Protein AF-A0A5J5KBC8-F1 (afdb_monomer)

Nearest PDB structures (foldseek):
  1jfm-assembly5_E  TM=3.895E-01  e=4.220E-02  Mus musculus
  4g59-assembly2_B  TM=3.740E-01  e=9.859E-01  Mus musculus
  4v0o-assembly2_B  TM=4.411E-01  e=6.531E+00  Chlamydomonas reinhardtii
  7oxx-assembly1_A  TM=2.010E-01  e=7.408E+00  Homo sapiens

Solvent-accessible surface area (backbone atoms only — not comparable to full-atom values): 5117 Å² total; per-residue (Å²): 131,82,77,86,76,54,69,57,51,68,64,29,47,64,53,52,55,54,35,54,71,34,76,75,53,48,72,31,49,77,45,76,56,94,67,23,37,33,34,23,76,40,87,90,41,70,86,72,24,40,40,34,43,31,73,43,86,90,63,22,27,38,32,37,32,64,75,80,67,50,69,47,79,21,80,33,71,69,48,32,44,52,54,49,54,69,71,55,130

InterPro domains:
  IPR045682 Protein of unknown function DUF6193 [PF19692] (9-89)

Radius of gyration: 12.81 Å; Cα contacts (8 Å, |Δi|>4): 148; chains: 1; bounding box: 34×22×35 Å

Foldseek 3Di:
DDDPPDPQVVQCVVLVVLLCVDPVSVCFDWDTDPQWIWTHPDPVDCVSWIWIWHQDPQQKTKIATDNVGDIDIGNHSNRSNVVSVVPDD

Structure (mmCIF, N/CA/C/O backbone):
data_AF-A0A5J5KBC8-F1
#
_entry.id   AF-A0A5J5KBC8-F1
#
loop_
_atom_site.group_PDB
_atom_site.id
_atom_site.type_symbol
_atom_site.label_atom_id
_atom_site.label_alt_id
_atom_site.label_comp_id
_atom_site.label_asym_id
_atom_site.label_entity_id
_atom_site.label_seq_id
_atom_site.pdbx_PDB_ins_code
_atom_site.Cartn_x
_atom_site.Cartn_y
_atom_site.Cartn_z
_atom_site.occupancy
_atom_site.B_iso_or_equiv
_atom_site.auth_seq_id
_atom_site.auth_comp_id
_atom_site.auth_asym_id
_atom_site.auth_atom_id
_atom_site.pdbx_PDB_model_num
ATOM 1 N N . MET A 1 1 ? 23.148 -10.420 21.713 1.00 38.62 1 MET A N 1
ATOM 2 C CA . MET A 1 1 ? 22.703 -9.818 20.439 1.00 38.62 1 MET A CA 1
ATOM 3 C C . MET A 1 1 ? 21.324 -10.379 20.133 1.00 38.62 1 MET A C 1
ATOM 5 O O . MET A 1 1 ? 21.266 -11.528 19.712 1.00 38.62 1 MET A O 1
ATOM 9 N N . PRO A 1 2 ? 20.215 -9.690 20.452 1.00 39.53 2 PRO A N 1
ATOM 10 C CA . PRO A 1 2 ? 18.909 -10.209 20.081 1.00 39.53 2 PRO A CA 1
ATOM 11 C C . PRO A 1 2 ? 18.770 -10.087 18.560 1.00 39.53 2 PRO A C 1
ATOM 13 O O . PRO A 1 2 ? 18.975 -9.015 17.993 1.00 39.53 2 PRO A O 1
ATOM 16 N N . LEU A 1 3 ? 18.470 -11.204 17.902 1.00 44.09 3 LEU A N 1
ATOM 17 C CA . LEU A 1 3 ? 17.994 -11.216 16.524 1.00 44.09 3 LEU A CA 1
ATOM 18 C C . LEU A 1 3 ? 16.751 -10.322 16.468 1.00 44.09 3 LEU A C 1
ATOM 20 O O . LEU A 1 3 ? 15.780 -10.576 17.181 1.00 44.09 3 LEU A O 1
ATOM 24 N N . VAL A 1 4 ? 16.804 -9.258 15.663 1.00 47.09 4 VAL A N 1
ATOM 25 C CA . VAL A 1 4 ? 15.690 -8.335 15.403 1.00 47.09 4 VAL A CA 1
ATOM 26 C C . VAL A 1 4 ? 14.624 -9.101 14.617 1.00 47.09 4 VAL A C 1
ATOM 28 O O . VAL A 1 4 ? 14.535 -9.044 13.395 1.00 47.09 4 VAL A O 1
ATOM 31 N N . GLY A 1 5 ? 13.855 -9.916 15.330 1.00 43.06 5 GLY A N 1
ATOM 32 C CA . GLY A 1 5 ? 12.759 -10.697 14.789 1.00 43.06 5 GLY A CA 1
ATOM 33 C C . GLY A 1 5 ? 11.544 -9.811 14.536 1.00 43.06 5 GLY A C 1
ATOM 34 O O . GLY A 1 5 ? 10.716 -9.622 15.416 1.00 43.06 5 GLY A O 1
ATOM 35 N N . HIS A 1 6 ? 11.434 -9.306 13.308 1.00 50.59 6 HIS A N 1
ATOM 36 C CA . HIS A 1 6 ? 10.181 -9.220 12.548 1.00 50.59 6 HIS A CA 1
ATOM 37 C C . HIS A 1 6 ? 8.969 -8.472 13.146 1.00 50.59 6 HIS A C 1
ATOM 39 O O . HIS A 1 6 ? 7.832 -8.781 12.778 1.00 50.59 6 HIS A O 1
ATOM 45 N N . SER A 1 7 ? 9.155 -7.428 13.960 1.00 53.81 7 SER A N 1
ATOM 46 C CA . SER A 1 7 ? 8.046 -6.515 14.310 1.00 53.81 7 SER A CA 1
ATOM 47 C C . SER A 1 7 ? 7.344 -5.957 13.064 1.00 53.81 7 SER A C 1
ATOM 49 O O . SER A 1 7 ? 6.122 -5.831 13.045 1.00 53.81 7 SER A O 1
ATOM 51 N N . GLU A 1 8 ? 8.089 -5.699 11.985 1.00 57.09 8 GLU A N 1
ATOM 52 C CA . GLU A 1 8 ? 7.532 -5.245 10.702 1.00 57.09 8 GLU A CA 1
ATOM 53 C C . GLU A 1 8 ? 6.594 -6.280 10.064 1.00 57.09 8 GLU A C 1
ATOM 55 O O . GLU A 1 8 ? 5.555 -5.931 9.508 1.00 57.09 8 GLU A O 1
ATOM 60 N N . LEU A 1 9 ? 6.907 -7.568 10.206 1.00 56.59 9 LEU A N 1
ATOM 61 C CA . LEU A 1 9 ? 6.142 -8.666 9.612 1.00 56.59 9 LEU A CA 1
ATOM 62 C C . LEU A 1 9 ? 4.825 -8.909 10.366 1.00 56.59 9 LEU A C 1
ATOM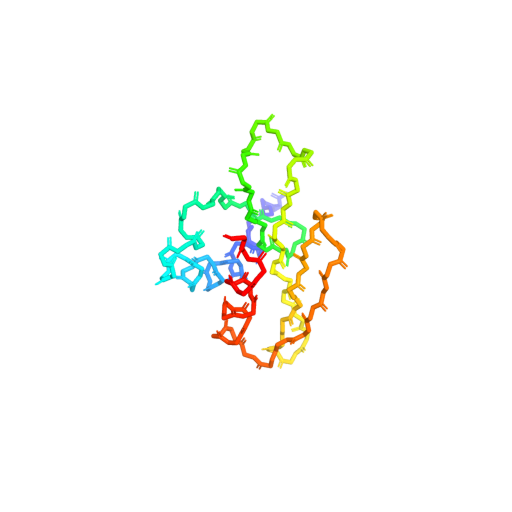 64 O O . LEU A 1 9 ? 3.816 -9.248 9.749 1.00 56.59 9 LEU A O 1
ATOM 68 N N . ALA A 1 10 ? 4.801 -8.659 11.681 1.00 68.31 10 ALA A N 1
ATOM 69 C CA . ALA A 1 10 ? 3.576 -8.701 12.483 1.00 68.31 10 ALA A CA 1
ATOM 70 C C . ALA A 1 10 ? 2.546 -7.643 12.037 1.00 68.31 10 ALA A C 1
ATOM 72 O O . ALA A 1 10 ? 1.348 -7.923 12.026 1.00 68.31 10 ALA A O 1
ATOM 73 N N . HIS A 1 11 ? 3.009 -6.464 11.608 1.00 71.12 11 HIS A N 1
ATOM 74 C CA . HIS A 1 11 ? 2.153 -5.390 11.088 1.00 71.12 11 HIS A CA 1
ATOM 75 C C . HIS A 1 11 ? 1.818 -5.585 9.603 1.00 71.12 11 HIS A C 1
ATOM 77 O O . HIS A 1 11 ? 0.717 -5.250 9.166 1.00 71.12 11 HIS A O 1
ATOM 83 N N . ALA A 1 12 ? 2.739 -6.167 8.831 1.00 80.81 12 ALA A N 1
ATOM 84 C CA . ALA A 1 12 ? 2.544 -6.412 7.409 1.00 80.81 12 ALA A CA 1
ATOM 85 C C . ALA A 1 12 ? 1.627 -7.606 7.121 1.00 80.81 12 ALA A C 1
ATOM 87 O O . ALA A 1 12 ? 0.949 -7.604 6.100 1.00 80.81 12 ALA A O 1
ATOM 88 N N . ARG A 1 13 ? 1.562 -8.626 7.991 1.00 86.12 13 ARG A N 1
ATOM 89 C CA . ARG A 1 13 ? 0.766 -9.833 7.709 1.00 86.12 13 ARG A CA 1
ATOM 90 C C . ARG A 1 13 ? -0.739 -9.565 7.536 1.00 86.12 13 ARG A C 1
ATOM 92 O O . ARG A 1 13 ? -1.296 -10.072 6.564 1.00 86.12 13 ARG A O 1
ATOM 99 N N . PRO A 1 14 ? -1.411 -8.766 8.388 1.00 88.44 14 PRO A N 1
ATOM 100 C CA . PRO A 1 14 ? -2.804 -8.381 8.153 1.00 88.44 14 PRO A CA 1
ATOM 101 C C . PRO A 1 14 ? -2.999 -7.651 6.819 1.00 88.44 14 PRO A C 1
ATOM 103 O O . PRO A 1 14 ? -3.946 -7.946 6.094 1.00 88.44 14 PRO A O 1
ATOM 106 N N . LEU A 1 15 ? -2.077 -6.746 6.475 1.00 88.75 15 LEU A N 1
ATOM 107 C CA . LEU A 1 15 ? -2.095 -6.006 5.213 1.00 88.75 15 LEU A CA 1
ATOM 108 C C . LEU A 1 15 ? -1.923 -6.926 4.006 1.00 88.75 15 LEU A C 1
ATOM 110 O O . LEU A 1 15 ? -2.678 -6.822 3.046 1.00 88.75 15 LEU A O 1
ATOM 114 N N . LEU A 1 16 ? -0.970 -7.852 4.082 1.00 91.00 16 LEU A N 1
ATOM 115 C CA . LEU A 1 16 ? -0.682 -8.812 3.026 1.00 91.00 16 LEU A CA 1
ATOM 116 C C . LEU A 1 16 ? -1.883 -9.722 2.775 1.00 91.00 16 LEU A C 1
ATOM 118 O O . LEU A 1 16 ? -2.293 -9.894 1.633 1.00 91.00 16 LEU A O 1
ATOM 122 N N . ASN A 1 17 ? -2.484 -10.256 3.841 1.00 92.12 17 ASN A N 1
ATOM 123 C CA . ASN A 1 17 ? -3.671 -11.101 3.733 1.00 92.12 17 ASN A CA 1
ATOM 124 C C . ASN A 1 17 ? -4.848 -10.345 3.102 1.00 92.12 17 ASN A C 1
ATOM 126 O O . ASN A 1 17 ? -5.563 -10.901 2.269 1.00 92.12 17 ASN A O 1
ATOM 130 N N . ALA A 1 18 ? -5.045 -9.079 3.477 1.00 91.56 18 ALA A N 1
ATOM 131 C CA . ALA A 1 18 ? -6.113 -8.255 2.924 1.00 91.56 18 ALA A CA 1
ATOM 132 C C . ALA A 1 18 ? -5.862 -7.897 1.451 1.00 91.56 18 ALA A C 1
ATOM 134 O O . ALA A 1 18 ? -6.779 -8.013 0.644 1.00 91.56 18 ALA A O 1
ATOM 135 N N . ALA A 1 19 ? -4.627 -7.541 1.084 1.00 90.81 19 ALA A N 1
ATOM 136 C CA . ALA A 1 19 ? -4.247 -7.285 -0.303 1.00 90.81 19 ALA A CA 1
ATOM 137 C C . ALA A 1 19 ? -4.393 -8.545 -1.173 1.00 90.81 19 ALA A C 1
ATOM 139 O O . ALA A 1 19 ? -4.992 -8.484 -2.235 1.00 90.81 19 ALA A O 1
ATOM 140 N N . HIS A 1 20 ? -3.941 -9.711 -0.701 1.00 91.50 20 HIS A N 1
ATOM 141 C CA . HIS A 1 20 ? -4.090 -10.981 -1.425 1.00 91.50 20 HIS A CA 1
ATOM 142 C C . HIS A 1 20 ? -5.538 -11.473 -1.550 1.00 91.50 20 HIS A C 1
ATOM 144 O O . HIS A 1 20 ? -5.810 -12.340 -2.380 1.00 91.50 20 HIS A O 1
ATOM 150 N N . SER A 1 21 ? -6.453 -10.959 -0.724 1.00 91.38 21 SER A N 1
ATOM 151 C CA . SER A 1 21 ? -7.885 -11.253 -0.850 1.00 91.38 21 SER A CA 1
ATOM 152 C C . SER A 1 21 ? -8.539 -10.482 -2.004 1.00 91.38 21 SER A C 1
ATO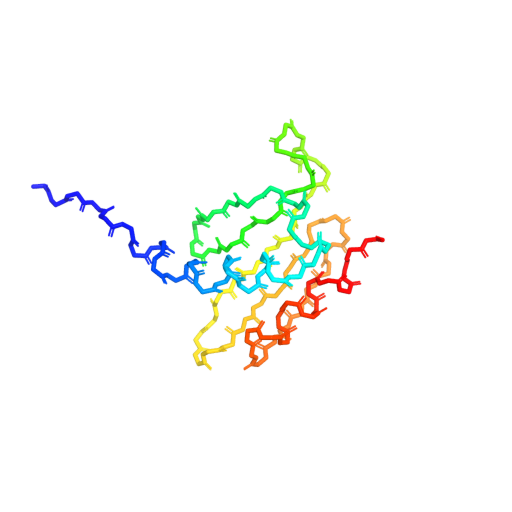M 154 O O . SER A 1 21 ? -9.649 -10.825 -2.400 1.00 91.38 21 SER A O 1
ATOM 156 N N . ASP A 1 22 ? -7.870 -9.459 -2.546 1.00 93.81 22 ASP A N 1
ATOM 157 C CA . ASP A 1 22 ? -8.291 -8.743 -3.749 1.00 93.81 22 ASP A CA 1
ATOM 158 C C . ASP A 1 22 ? -7.552 -9.304 -4.973 1.00 93.81 22 ASP A C 1
ATOM 160 O O . ASP A 1 22 ? -6.322 -9.371 -4.997 1.00 93.81 22 ASP A O 1
ATOM 164 N N . GLU A 1 23 ? -8.299 -9.719 -5.999 1.00 91.50 23 GLU A N 1
ATOM 165 C CA . GLU A 1 23 ? -7.731 -10.393 -7.174 1.00 91.50 23 GLU A CA 1
ATOM 166 C C . GLU A 1 23 ? -6.678 -9.545 -7.891 1.00 91.50 23 GLU A C 1
ATOM 168 O O . GLU A 1 23 ? -5.644 -10.082 -8.279 1.00 91.50 23 GLU A O 1
ATOM 173 N N . ARG A 1 24 ? -6.897 -8.227 -8.005 1.00 91.44 24 ARG A N 1
ATOM 174 C CA . ARG A 1 24 ? -5.990 -7.333 -8.739 1.00 91.44 24 ARG A CA 1
ATOM 175 C C . ARG A 1 24 ? -4.714 -7.059 -7.954 1.00 91.44 24 ARG A C 1
ATOM 177 O O . ARG A 1 24 ? -3.633 -6.992 -8.524 1.00 91.44 24 ARG A O 1
ATOM 184 N N . LEU A 1 25 ? -4.824 -6.892 -6.637 1.00 92.06 25 LEU A N 1
ATOM 185 C CA . LEU A 1 25 ? -3.653 -6.660 -5.789 1.00 92.06 25 LEU A CA 1
ATOM 186 C C . LEU A 1 25 ? -2.813 -7.930 -5.609 1.00 92.06 25 LEU A C 1
ATOM 188 O O . LEU A 1 25 ? -1.599 -7.822 -5.453 1.00 92.06 25 LEU A O 1
ATOM 192 N N . ARG A 1 26 ? -3.427 -9.120 -5.670 1.00 91.31 26 ARG A N 1
ATOM 193 C CA . ARG A 1 26 ? -2.724 -10.415 -5.618 1.00 91.31 26 ARG A CA 1
ATOM 194 C C . ARG A 1 26 ? -1.775 -10.639 -6.803 1.00 91.31 26 ARG A C 1
ATOM 196 O O . ARG A 1 26 ? -0.855 -11.442 -6.689 1.00 91.31 26 ARG A O 1
ATOM 203 N N . GLU A 1 27 ? -1.991 -9.961 -7.927 1.00 90.88 27 GLU A N 1
ATOM 204 C CA . GLU A 1 27 ? -1.109 -10.036 -9.102 1.00 90.88 27 GLU A CA 1
ATOM 205 C C . GLU A 1 27 ? 0.199 -9.252 -8.917 1.00 90.88 27 GLU A C 1
ATOM 207 O O . GLU A 1 27 ? 1.167 -9.487 -9.638 1.00 90.88 27 GLU A O 1
ATOM 212 N N . LEU A 1 28 ? 0.249 -8.339 -7.943 1.00 91.62 28 LEU A N 1
ATOM 213 C CA . LEU A 1 28 ? 1.427 -7.529 -7.653 1.00 91.62 28 LEU A CA 1
ATOM 214 C C . LEU A 1 28 ? 2.395 -8.273 -6.737 1.00 91.62 28 LEU A C 1
ATOM 216 O O . LEU A 1 28 ? 1.993 -9.030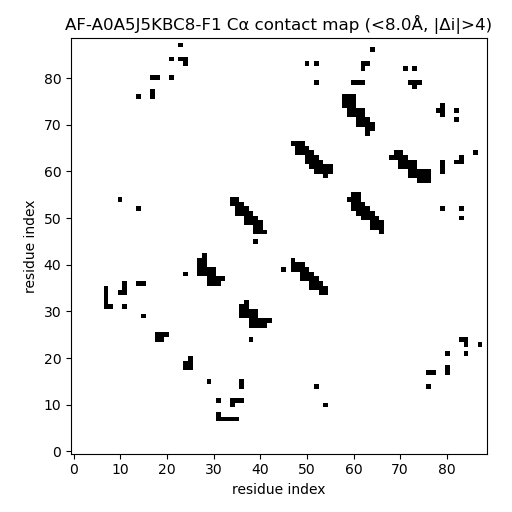 -5.855 1.00 91.62 28 LEU A O 1
ATOM 220 N N . PHE A 1 29 ? 3.688 -8.001 -6.893 1.00 91.12 29 PHE A N 1
ATOM 221 C CA . PHE A 1 29 ? 4.709 -8.601 -6.045 1.00 91.12 29 PHE A CA 1
ATOM 222 C C . PHE A 1 29 ? 4.757 -7.903 -4.674 1.00 91.12 29 PHE A C 1
ATOM 224 O O . PHE A 1 29 ? 5.061 -6.705 -4.617 1.00 91.12 29 PHE A O 1
ATOM 231 N N . PRO A 1 30 ? 4.495 -8.613 -3.562 1.00 91.94 30 PRO A N 1
ATOM 232 C CA . PRO A 1 30 ? 4.474 -8.008 -2.242 1.00 91.94 30 PRO A CA 1
ATOM 233 C C . PRO A 1 30 ? 5.868 -7.924 -1.617 1.00 91.94 30 PRO A C 1
ATOM 235 O O . PRO A 1 30 ? 6.664 -8.861 -1.663 1.00 91.94 30 PRO A O 1
ATOM 238 N N . TYR A 1 31 ? 6.132 -6.819 -0.931 1.00 89.69 31 TYR A N 1
ATOM 239 C CA . TYR A 1 31 ? 7.347 -6.594 -0.161 1.00 89.69 31 TYR A CA 1
ATOM 240 C C . TYR A 1 31 ? 7.028 -5.811 1.108 1.00 89.69 31 TYR A C 1
ATOM 242 O O . TYR A 1 31 ? 6.505 -4.700 1.054 1.00 89.69 31 TYR A O 1
ATOM 250 N N . ALA A 1 32 ? 7.358 -6.374 2.264 1.00 88.00 32 ALA A N 1
ATOM 251 C CA . ALA A 1 32 ? 7.196 -5.701 3.544 1.00 88.00 32 ALA A CA 1
ATOM 252 C C . ALA A 1 32 ? 8.537 -5.118 3.995 1.00 88.00 32 ALA A C 1
ATOM 254 O O . ALA A 1 32 ? 9.516 -5.852 4.117 1.00 88.00 32 ALA A O 1
ATOM 255 N N . GLY A 1 33 ? 8.577 -3.818 4.269 1.00 83.06 33 GLY A N 1
ATOM 256 C CA . GLY A 1 33 ? 9.773 -3.171 4.798 1.00 83.06 33 GLY A CA 1
ATOM 257 C C . GLY A 1 33 ? 9.582 -1.681 5.040 1.00 83.06 33 GLY A C 1
ATOM 258 O O . GLY A 1 33 ? 8.744 -1.034 4.405 1.00 83.06 33 GLY A O 1
ATOM 259 N N . HIS A 1 34 ? 10.375 -1.137 5.963 1.00 80.19 34 HIS A N 1
ATOM 260 C CA . HIS A 1 34 ? 10.274 0.244 6.441 1.00 80.19 34 HIS A CA 1
ATOM 261 C C . HIS A 1 34 ? 8.880 0.580 6.987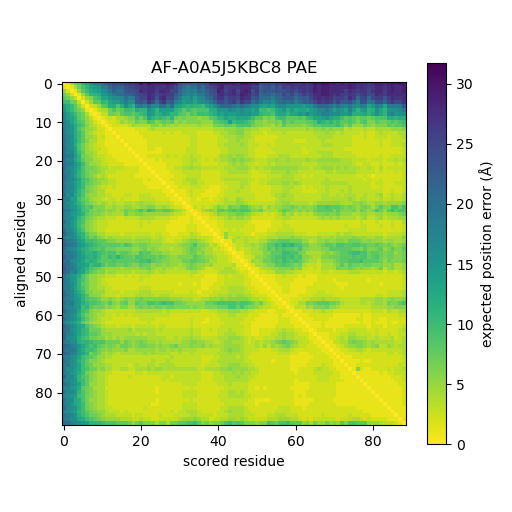 1.00 80.19 34 HIS A C 1
ATOM 263 O O . HIS A 1 34 ? 8.344 1.657 6.738 1.00 80.19 34 HIS A O 1
ATOM 269 N N . GLY A 1 35 ? 8.268 -0.374 7.691 1.00 83.88 35 GLY A N 1
ATOM 270 C CA . GLY A 1 35 ? 6.932 -0.219 8.263 1.00 83.88 35 GLY A CA 1
ATOM 271 C C . GLY A 1 35 ? 5.786 -0.157 7.248 1.00 83.88 35 GLY A C 1
ATOM 272 O O . GLY A 1 35 ? 4.677 0.162 7.652 1.00 83.88 35 GLY A O 1
ATOM 273 N N . ALA A 1 36 ? 6.005 -0.470 5.967 1.00 88.38 36 ALA A N 1
ATOM 274 C CA . ALA A 1 36 ? 4.969 -0.455 4.934 1.00 88.38 36 ALA A CA 1
ATOM 275 C C . ALA A 1 36 ? 4.884 -1.793 4.185 1.00 88.38 36 ALA A C 1
ATOM 277 O O . ALA A 1 36 ? 5.884 -2.498 4.031 1.00 88.38 36 ALA A O 1
ATOM 278 N N . LEU A 1 37 ? 3.694 -2.114 3.670 1.00 92.44 37 LEU A N 1
ATOM 279 C CA . LEU A 1 37 ? 3.529 -3.121 2.624 1.00 92.44 37 LEU A CA 1
ATOM 280 C C . LEU A 1 37 ? 3.615 -2.425 1.264 1.00 92.44 37 LEU A C 1
ATOM 282 O O . LEU A 1 37 ? 2.828 -1.531 0.972 1.00 92.44 37 LEU A O 1
ATOM 286 N N . ARG A 1 38 ? 4.563 -2.840 0.434 1.00 92.50 38 ARG A N 1
ATOM 287 C CA . ARG A 1 38 ? 4.769 -2.348 -0.928 1.00 92.50 38 ARG A CA 1
ATOM 288 C C . ARG A 1 38 ? 4.345 -3.423 -1.915 1.00 92.50 38 ARG A C 1
ATOM 290 O O . ARG A 1 38 ? 4.662 -4.593 -1.718 1.00 92.50 38 ARG A O 1
ATOM 297 N N . LEU A 1 39 ? 3.629 -3.030 -2.954 1.00 93.00 39 LEU A N 1
ATOM 298 C CA . LEU A 1 39 ? 3.153 -3.892 -4.022 1.00 93.00 39 LEU A CA 1
ATOM 299 C C . LEU A 1 39 ? 3.752 -3.380 -5.335 1.00 93.00 39 LEU A C 1
ATOM 301 O O . LEU A 1 39 ? 3.432 -2.274 -5.781 1.00 93.00 39 LEU A O 1
ATOM 305 N N . TYR A 1 40 ? 4.650 -4.166 -5.921 1.00 91.06 40 TYR A N 1
ATOM 306 C CA . TYR A 1 40 ? 5.342 -3.830 -7.165 1.00 91.06 40 TYR A CA 1
ATOM 307 C C . TYR A 1 40 ? 4.606 -4.408 -8.370 1.00 91.06 40 TYR A C 1
ATOM 309 O O . TYR A 1 40 ? 4.134 -5.545 -8.324 1.00 91.06 40 TYR A O 1
ATOM 317 N N . ARG A 1 41 ? 4.570 -3.650 -9.471 1.00 86.00 41 ARG A N 1
ATOM 318 C CA . ARG A 1 41 ? 4.095 -4.158 -10.770 1.00 86.00 41 ARG A CA 1
ATOM 319 C C . ARG A 1 41 ? 5.077 -5.150 -11.384 1.00 86.00 41 ARG A C 1
ATOM 321 O O . ARG A 1 41 ? 4.669 -6.202 -11.856 1.00 86.00 41 ARG A O 1
ATOM 328 N N . ASP A 1 42 ? 6.364 -4.826 -11.316 1.00 84.00 42 ASP A N 1
ATOM 329 C CA . ASP A 1 42 ? 7.459 -5.729 -11.650 1.00 84.00 42 ASP A CA 1
ATOM 330 C C . ASP A 1 42 ? 8.573 -5.545 -10.616 1.00 84.00 42 ASP A C 1
ATOM 332 O O . ASP A 1 42 ? 9.052 -4.437 -10.383 1.00 84.00 42 ASP A O 1
ATOM 336 N N . VAL A 1 43 ? 8.992 -6.633 -9.974 1.00 80.44 43 VAL A N 1
ATOM 337 C CA . VAL A 1 43 ? 10.093 -6.608 -8.999 1.00 80.44 43 VAL A CA 1
ATOM 338 C C . VAL A 1 43 ? 11.454 -6.348 -9.661 1.00 80.44 43 VAL A C 1
ATOM 340 O O . VAL A 1 43 ? 12.402 -5.941 -8.992 1.00 80.44 43 VAL A O 1
ATOM 343 N N . ARG A 1 44 ? 11.568 -6.583 -10.973 1.00 85.69 44 ARG A N 1
ATOM 344 C CA . ARG A 1 44 ? 12.782 -6.351 -11.765 1.00 85.69 44 ARG A CA 1
ATOM 345 C C . ARG A 1 44 ? 12.878 -4.920 -12.288 1.00 85.69 44 ARG A C 1
ATOM 347 O O . ARG A 1 44 ? 13.972 -4.507 -12.659 1.00 85.69 44 ARG A O 1
ATOM 354 N N . ASP A 1 45 ? 11.770 -4.180 -12.293 1.00 82.25 45 ASP A N 1
ATOM 355 C CA . ASP A 1 45 ? 11.709 -2.803 -12.778 1.00 82.25 45 ASP A CA 1
ATOM 356 C C . ASP A 1 45 ? 10.939 -1.897 -11.806 1.00 82.25 45 ASP A C 1
ATOM 358 O O . ASP A 1 45 ? 9.728 -1.686 -11.898 1.00 82.25 45 ASP A O 1
ATOM 362 N N . THR A 1 46 ? 11.683 -1.308 -10.870 1.00 77.00 46 THR A N 1
ATOM 363 C CA . THR A 1 46 ? 11.143 -0.370 -9.879 1.00 77.00 46 THR A CA 1
ATOM 364 C C . THR A 1 46 ? 10.711 0.968 -10.487 1.00 77.00 46 THR A C 1
ATOM 366 O O . THR A 1 46 ? 9.994 1.724 -9.826 1.00 77.00 46 THR A O 1
ATOM 369 N N . SER A 1 47 ? 11.087 1.271 -11.738 1.00 80.88 47 SER A N 1
ATOM 370 C CA . SER A 1 47 ? 10.674 2.500 -12.431 1.00 80.88 47 SER A CA 1
ATOM 371 C C . SER A 1 47 ? 9.196 2.477 -12.825 1.00 80.88 47 SER A C 1
ATOM 373 O O . SER A 1 47 ? 8.557 3.527 -12.899 1.00 80.88 47 SER A O 1
ATOM 375 N N . LEU A 1 48 ? 8.611 1.279 -12.951 1.00 82.69 48 LEU A N 1
ATOM 376 C CA . LEU A 1 48 ? 7.169 1.093 -13.101 1.00 82.69 48 LEU A CA 1
ATOM 377 C C . LEU A 1 48 ? 6.400 1.503 -11.841 1.00 82.69 48 LEU A C 1
ATOM 379 O O . LEU A 1 48 ? 5.173 1.523 -11.845 1.00 82.69 48 LEU A O 1
ATOM 383 N N . GLY A 1 49 ? 7.083 1.856 -10.759 1.00 87.19 49 GLY A N 1
ATOM 384 C CA . GLY A 1 49 ? 6.465 2.330 -9.541 1.00 87.19 49 GLY A CA 1
ATOM 385 C C . GLY A 1 49 ? 5.807 1.229 -8.716 1.00 87.19 49 GLY A C 1
ATOM 386 O O . GLY A 1 49 ? 5.738 0.054 -9.080 1.00 87.19 49 GLY A O 1
ATOM 387 N N . GLU A 1 50 ? 5.332 1.642 -7.554 1.00 91.25 50 GLU A N 1
ATOM 388 C CA . GLU A 1 50 ? 4.846 0.771 -6.501 1.00 91.25 50 GLU A CA 1
ATOM 389 C C . GLU A 1 50 ? 3.645 1.404 -5.811 1.00 91.25 50 GLU A C 1
ATOM 391 O O . GLU A 1 50 ? 3.510 2.631 -5.735 1.00 91.25 50 GLU A O 1
ATOM 396 N N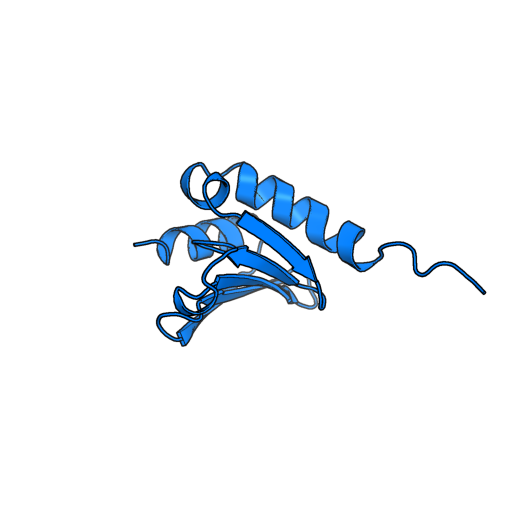 . LEU A 1 51 ? 2.784 0.534 -5.300 1.00 93.56 51 LEU A N 1
ATOM 397 C CA . LEU A 1 51 ? 1.694 0.893 -4.417 1.00 93.56 51 LEU A CA 1
ATOM 398 C C . LEU A 1 51 ? 2.121 0.596 -2.986 1.00 93.56 51 LEU A C 1
ATOM 400 O O . LEU A 1 51 ? 2.558 -0.509 -2.677 1.00 93.56 51 LEU A O 1
ATOM 404 N N . ARG A 1 52 ? 2.014 1.582 -2.104 1.00 93.56 52 ARG A N 1
ATOM 405 C CA . ARG A 1 52 ? 2.420 1.479 -0.705 1.00 93.56 52 ARG A CA 1
ATOM 406 C C . ARG A 1 52 ? 1.199 1.563 0.190 1.00 93.56 52 ARG A C 1
ATOM 408 O O . ARG A 1 52 ? 0.398 2.483 0.075 1.00 93.56 52 ARG A O 1
ATOM 415 N N . LEU A 1 53 ? 1.097 0.618 1.109 1.00 93.69 53 LEU A N 1
ATOM 416 C CA . LEU A 1 53 ? 0.148 0.600 2.207 1.00 93.69 53 LEU A CA 1
ATOM 417 C C . LEU A 1 53 ? 0.928 0.812 3.504 1.00 93.69 53 LEU A C 1
ATOM 419 O O . LEU A 1 53 ? 1.641 -0.078 3.974 1.00 93.69 53 LEU A O 1
ATOM 423 N N . VAL A 1 54 ? 0.805 2.009 4.067 1.00 92.12 54 VAL A N 1
ATOM 424 C CA . VAL A 1 54 ? 1.520 2.437 5.271 1.00 92.12 54 VAL A CA 1
ATOM 425 C C . VAL A 1 54 ? 0.533 2.468 6.445 1.00 92.12 54 VAL A C 1
ATOM 427 O O . VAL A 1 54 ? -0.413 3.255 6.412 1.00 92.12 54 VAL A O 1
ATOM 430 N N . PRO A 1 55 ? 0.700 1.638 7.487 1.00 90.62 55 PRO A N 1
ATOM 431 C CA . PRO A 1 55 ? -0.067 1.760 8.720 1.00 90.62 55 PRO A CA 1
ATOM 432 C C . PRO A 1 55 ? 0.209 3.106 9.398 1.00 90.62 55 PRO A C 1
ATOM 434 O O . PRO A 1 55 ? 1.360 3.511 9.559 1.00 90.62 55 PRO A O 1
ATOM 437 N N . LEU A 1 56 ? -0.849 3.771 9.850 1.00 90.06 56 LEU A N 1
ATOM 438 C CA . LEU A 1 56 ? -0.799 4.998 10.637 1.00 90.06 56 LEU A CA 1
ATOM 439 C C . LEU A 1 56 ? -1.305 4.743 12.071 1.00 90.06 56 LEU A C 1
ATOM 441 O O . LEU A 1 56 ? -2.020 3.765 12.328 1.00 90.06 56 LEU A O 1
ATOM 445 N N . PRO A 1 57 ? -0.990 5.633 13.032 1.00 87.06 57 PRO A N 1
ATOM 446 C CA . PRO A 1 57 ? -1.588 5.587 14.361 1.00 87.06 57 PRO A CA 1
ATOM 447 C C . PRO A 1 57 ? -3.124 5.615 14.308 1.00 87.0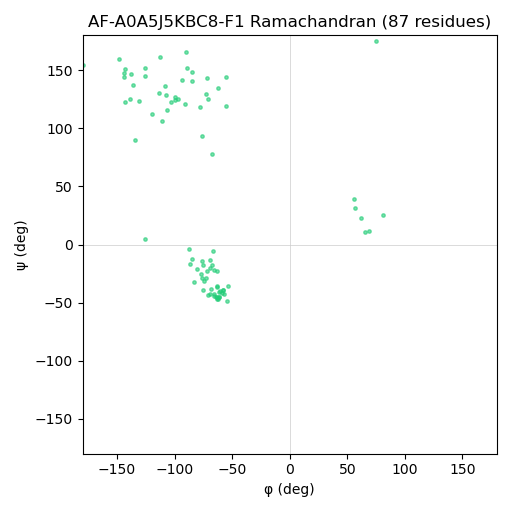6 57 PRO A C 1
ATOM 449 O O . PRO A 1 57 ? -3.725 6.304 13.481 1.00 87.06 57 PRO A O 1
ATOM 452 N N . GLY A 1 58 ? -3.763 4.883 15.224 1.00 85.75 58 GLY A N 1
ATOM 453 C CA . GLY A 1 58 ? -5.226 4.841 15.324 1.00 85.75 58 GLY A CA 1
ATOM 454 C C . GLY A 1 58 ? -5.913 3.894 14.336 1.00 85.75 58 GLY A C 1
ATOM 455 O O . GLY A 1 58 ? -7.075 4.109 14.025 1.00 85.75 58 GLY A O 1
ATOM 456 N N . ARG A 1 59 ? -5.219 2.846 13.857 1.00 85.38 59 ARG A N 1
ATOM 457 C CA . ARG A 1 59 ? -5.736 1.860 12.876 1.00 85.38 59 ARG A CA 1
ATOM 458 C C . ARG A 1 59 ? -6.121 2.465 11.519 1.00 85.38 59 ARG A C 1
ATOM 460 O O . ARG A 1 59 ? -6.904 1.867 10.787 1.00 85.38 59 ARG A O 1
ATOM 467 N N . ARG A 1 60 ? -5.544 3.618 11.191 1.00 92.12 60 ARG A N 1
ATOM 468 C CA . AR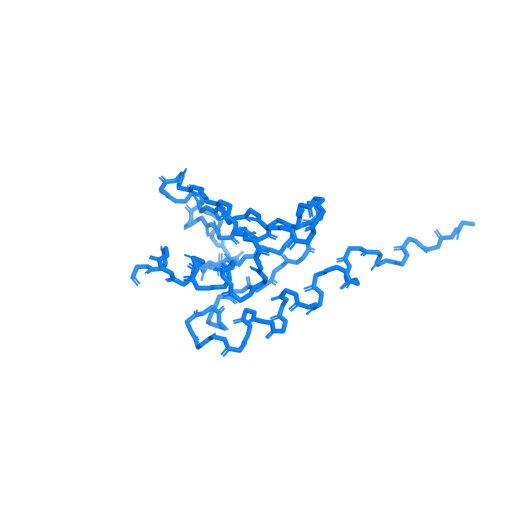G A 1 60 ? -5.656 4.244 9.876 1.00 92.12 60 ARG A CA 1
ATOM 469 C C . ARG A 1 60 ? -4.538 3.758 8.968 1.00 92.12 60 ARG A C 1
ATOM 471 O O . ARG A 1 60 ? -3.553 3.176 9.428 1.00 92.12 60 ARG A O 1
ATOM 478 N N . PHE A 1 61 ? -4.681 4.011 7.681 1.00 93.81 61 PHE A N 1
ATOM 479 C CA . PHE A 1 61 ? -3.726 3.609 6.663 1.00 93.81 61 PHE A CA 1
ATOM 480 C C . PHE A 1 61 ? -3.533 4.745 5.674 1.00 93.81 61 PHE A C 1
ATOM 482 O O . PHE A 1 61 ? -4.471 5.472 5.365 1.00 93.81 61 PHE A O 1
ATOM 489 N N . ARG A 1 62 ? -2.323 4.871 5.146 1.00 95.12 62 ARG A N 1
ATOM 490 C CA . ARG A 1 62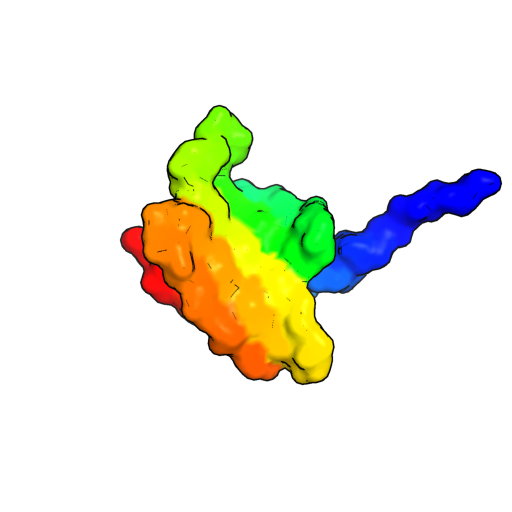 ? -2.035 5.704 3.987 1.00 95.12 62 ARG A CA 1
ATOM 491 C C . ARG A 1 62 ? -1.769 4.803 2.796 1.00 95.12 62 ARG A C 1
ATOM 493 O O . ARG A 1 62 ? -0.954 3.884 2.880 1.00 95.12 62 ARG A O 1
ATOM 500 N N . VAL A 1 63 ? -2.463 5.074 1.706 1.00 95.81 63 VAL A N 1
ATOM 501 C CA . VAL A 1 63 ? -2.262 4.444 0.407 1.00 95.81 63 VAL A CA 1
ATOM 502 C C . VAL A 1 63 ? -1.507 5.438 -0.458 1.00 95.81 63 VAL A C 1
ATOM 504 O O . VAL A 1 63 ? -1.973 6.559 -0.637 1.00 95.81 63 VAL A O 1
ATOM 507 N N . GLU A 1 64 ? -0.350 5.056 -0.979 1.00 95.31 64 GLU A N 1
ATOM 508 C CA . GLU A 1 64 ? 0.455 5.894 -1.872 1.00 95.31 64 GLU A CA 1
ATOM 509 C C . GLU A 1 64 ? 0.751 5.135 -3.159 1.00 95.31 64 GLU A C 1
ATOM 511 O O . GLU A 1 64 ? 0.977 3.927 -3.129 1.00 95.31 64 GLU A O 1
ATOM 516 N N . VAL A 1 65 ? 0.806 5.837 -4.283 1.00 93.06 65 VAL A N 1
ATOM 517 C CA . VAL A 1 65 ? 1.206 5.268 -5.572 1.00 93.06 65 VAL A CA 1
ATOM 518 C C . VAL A 1 65 ? 2.259 6.149 -6.221 1.00 93.06 65 VAL A C 1
ATOM 520 O O . VAL A 1 65 ? 2.070 7.348 -6.423 1.00 93.06 65 VAL A O 1
ATOM 523 N N . THR A 1 66 ? 3.412 5.561 -6.534 1.00 90.75 66 THR A N 1
ATOM 524 C CA . THR A 1 66 ? 4.574 6.348 -6.975 1.00 90.75 66 THR A CA 1
ATOM 525 C C . THR A 1 66 ? 4.514 6.747 -8.447 1.00 90.75 66 THR A C 1
ATOM 527 O O . THR A 1 66 ? 5.151 7.722 -8.829 1.00 90.75 66 THR A O 1
ATOM 530 N N . TRP A 1 67 ? 3.730 6.050 -9.276 1.00 88.06 67 TRP A N 1
ATOM 531 C CA . TRP A 1 67 ? 3.674 6.306 -10.722 1.00 88.06 67 TRP A CA 1
ATOM 532 C C . TRP A 1 67 ? 2.861 7.542 -11.119 1.00 88.06 67 TRP A C 1
ATOM 534 O O . TRP A 1 67 ? 3.099 8.109 -12.179 1.00 88.06 67 TRP A O 1
ATOM 544 N N . ASN A 1 68 ? 1.893 7.958 -10.303 1.00 86.94 68 ASN A N 1
ATOM 545 C CA . ASN A 1 68 ? 1.102 9.173 -10.533 1.00 86.94 68 ASN A CA 1
ATOM 546 C C . ASN A 1 68 ? 1.129 10.130 -9.327 1.00 86.94 68 ASN A C 1
ATOM 548 O O . ASN A 1 68 ? 0.410 11.126 -9.323 1.00 86.94 68 ASN A O 1
ATOM 552 N N . GLY A 1 69 ? 1.913 9.808 -8.291 1.00 89.56 69 GLY A N 1
ATOM 553 C CA . GLY A 1 69 ? 2.039 10.600 -7.068 1.00 89.56 69 GLY A CA 1
ATOM 554 C C . GLY A 1 69 ? 0.769 10.686 -6.217 1.00 89.56 69 GLY A C 1
ATOM 555 O O . GLY A 1 69 ? 0.722 11.509 -5.305 1.00 89.56 69 GLY A O 1
ATOM 556 N N . SER A 1 70 ? -0.265 9.885 -6.499 1.00 93.19 70 SER A N 1
ATOM 557 C CA . SER A 1 70 ? -1.511 9.933 -5.731 1.00 93.19 70 SER A CA 1
ATOM 558 C C . SER A 1 70 ? -1.315 9.349 -4.335 1.00 93.19 70 SER A C 1
ATOM 560 O O . SER A 1 70 ? -0.589 8.372 -4.134 1.00 93.19 70 SER A O 1
ATOM 562 N N . ALA A 1 71 ? -1.987 9.950 -3.359 1.00 95.50 71 ALA A N 1
ATOM 563 C CA . ALA A 1 71 ? -2.039 9.440 -2.002 1.00 95.50 71 ALA A CA 1
ATOM 564 C C . ALA A 1 71 ? -3.417 9.693 -1.389 1.00 95.50 71 ALA A C 1
ATOM 566 O O . ALA A 1 71 ? -4.028 10.733 -1.635 1.00 95.50 71 ALA A O 1
ATOM 567 N N . ALA A 1 72 ? -3.875 8.754 -0.569 1.00 96.50 72 ALA A N 1
ATOM 568 C CA . ALA A 1 72 ? -5.115 8.865 0.186 1.00 96.50 72 ALA A CA 1
ATOM 569 C C . ALA A 1 72 ? -4.972 8.205 1.558 1.00 96.50 72 ALA A C 1
ATOM 571 O O . ALA A 1 72 ? -4.243 7.224 1.720 1.00 96.50 72 ALA A O 1
ATOM 572 N N . GLU A 1 73 ? -5.674 8.746 2.547 1.00 96.44 73 GLU A N 1
ATOM 573 C CA . GLU A 1 73 ? -5.848 8.092 3.842 1.00 96.44 73 GLU A CA 1
ATOM 574 C C . GLU A 1 73 ? -7.093 7.200 3.812 1.00 96.44 73 GLU A C 1
ATOM 576 O O . GLU A 1 73 ? -8.030 7.438 3.053 1.00 96.44 73 GLU A O 1
ATOM 581 N N . ALA A 1 74 ? -7.071 6.152 4.624 1.00 95.19 74 ALA A N 1
ATOM 582 C CA . ALA A 1 74 ? -8.166 5.223 4.821 1.00 95.19 74 ALA A CA 1
ATOM 583 C C . ALA A 1 74 ? -8.316 4.935 6.317 1.00 95.19 74 ALA A C 1
ATOM 585 O O . ALA A 1 74 ? -7.329 4.682 7.015 1.00 95.19 74 ALA A O 1
ATOM 586 N N . ASP A 1 75 ? -9.553 4.912 6.802 1.00 94.12 75 ASP A N 1
ATOM 587 C CA . ASP A 1 75 ? -9.871 4.715 8.218 1.00 94.12 75 ASP A CA 1
ATOM 588 C C . ASP A 1 75 ? -9.991 3.233 8.595 1.00 94.12 75 ASP A C 1
ATOM 590 O O . ASP A 1 75 ? -10.167 2.869 9.759 1.00 94.12 75 ASP A O 1
ATOM 594 N N . SER A 1 76 ? -9.877 2.344 7.608 1.00 92.38 76 SER A N 1
ATOM 595 C CA . SER A 1 76 ? -9.895 0.902 7.817 1.00 92.38 76 SER A CA 1
ATOM 596 C C . SER A 1 76 ? -9.030 0.159 6.807 1.00 92.38 76 SER A C 1
ATOM 598 O O . SER A 1 76 ? -8.761 0.632 5.704 1.00 92.38 76 SER A O 1
ATOM 600 N N . LEU A 1 77 ? -8.642 -1.066 7.162 1.00 91.62 77 LEU A N 1
ATOM 601 C CA . LEU A 1 77 ? -7.865 -1.941 6.286 1.00 91.62 77 LEU A CA 1
ATOM 602 C C . LEU A 1 77 ? -8.612 -2.253 4.981 1.00 91.62 77 LEU A C 1
ATOM 604 O O . LEU A 1 77 ? -8.021 -2.276 3.906 1.00 91.62 77 LEU A O 1
ATOM 608 N N . GLN A 1 78 ? -9.924 -2.473 5.071 1.00 92.25 78 GLN A N 1
ATOM 609 C CA . GLN A 1 78 ? -10.754 -2.777 3.908 1.00 92.25 78 GLN A CA 1
ATOM 610 C C . GLN A 1 78 ? -10.878 -1.570 2.975 1.00 92.25 78 GLN A C 1
ATOM 612 O O . GLN A 1 78 ? -10.859 -1.721 1.757 1.00 92.25 78 GLN A O 1
ATOM 617 N N . GLU A 1 79 ? -10.987 -0.368 3.537 1.00 94.75 79 GLU A N 1
ATOM 618 C CA . GLU A 1 79 ? -10.950 0.863 2.758 1.00 94.75 79 GLU A CA 1
ATOM 619 C C . GLU A 1 79 ? -9.584 1.076 2.111 1.00 94.75 79 GLU A C 1
ATOM 621 O O . GLU A 1 79 ? -9.538 1.350 0.920 1.00 94.75 79 GLU A O 1
ATOM 626 N N . ALA A 1 80 ? -8.485 0.834 2.828 1.00 94.56 80 ALA A N 1
ATOM 627 C CA . ALA A 1 80 ? -7.138 0.941 2.273 1.00 94.56 80 ALA A CA 1
ATOM 628 C C . ALA A 1 80 ? -6.948 0.027 1.051 1.00 94.56 80 ALA A C 1
ATOM 630 O O . ALA A 1 80 ? -6.406 0.454 0.035 1.00 94.56 80 ALA A O 1
ATOM 631 N N . VAL A 1 81 ? -7.454 -1.209 1.119 1.00 94.19 81 VAL A N 1
ATOM 632 C CA . VAL A 1 81 ? -7.449 -2.164 -0.000 1.00 94.19 81 VAL A CA 1
ATOM 633 C C . VAL A 1 81 ? -8.330 -1.691 -1.161 1.00 94.19 81 VAL A C 1
ATOM 635 O O . VAL A 1 81 ? -7.893 -1.731 -2.310 1.00 94.19 81 VAL A O 1
ATOM 638 N N . ARG A 1 82 ? -9.544 -1.190 -0.890 1.00 95.00 82 ARG A N 1
ATOM 639 C CA . ARG A 1 82 ? -10.426 -0.632 -1.935 1.00 95.00 82 ARG A CA 1
ATOM 640 C C . ARG A 1 82 ? -9.787 0.568 -2.637 1.00 95.00 82 ARG A C 1
ATOM 642 O O . ARG A 1 82 ? -9.796 0.634 -3.864 1.00 95.00 82 ARG A O 1
ATOM 649 N N . THR A 1 83 ? -9.202 1.480 -1.868 1.00 95.50 83 THR A N 1
ATOM 650 C CA . THR A 1 83 ? -8.491 2.655 -2.376 1.00 95.50 83 THR A CA 1
ATOM 651 C C . THR A 1 83 ? -7.275 2.236 -3.198 1.00 95.50 83 THR A C 1
ATOM 653 O O . THR A 1 83 ? -7.119 2.687 -4.330 1.00 95.50 83 THR A O 1
ATOM 656 N N . ALA A 1 84 ? -6.470 1.297 -2.695 1.00 94.31 84 ALA A N 1
ATOM 657 C CA . ALA A 1 84 ? -5.350 0.718 -3.430 1.00 94.31 84 ALA A CA 1
ATOM 658 C C . ALA A 1 84 ? -5.775 0.135 -4.784 1.00 94.31 84 ALA A C 1
ATOM 660 O O . ALA A 1 84 ? -5.190 0.469 -5.813 1.00 94.31 84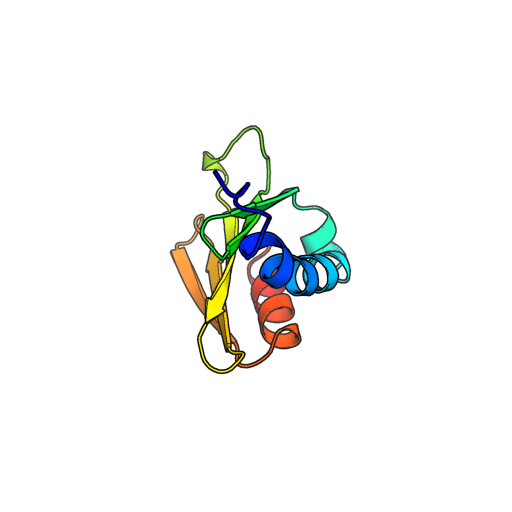 ALA A O 1
ATOM 661 N N . ARG A 1 85 ? -6.839 -0.674 -4.801 1.00 94.06 85 ARG A N 1
ATOM 662 C CA . ARG A 1 85 ? -7.402 -1.231 -6.035 1.00 94.06 85 ARG A CA 1
ATOM 663 C C . ARG A 1 85 ? -7.822 -0.143 -7.023 1.00 94.06 85 ARG A C 1
ATOM 665 O O . ARG A 1 85 ? -7.639 -0.328 -8.223 1.00 94.06 85 ARG A O 1
ATOM 672 N N . SER A 1 86 ? -8.396 0.961 -6.543 1.00 94.19 86 SER A N 1
ATOM 673 C CA . SER A 1 86 ? -8.868 2.055 -7.404 1.00 94.19 86 SER A CA 1
ATOM 674 C C . SER A 1 86 ? -7.740 2.784 -8.140 1.00 94.19 86 SER A C 1
ATOM 676 O O . SER A 1 86 ? -7.985 3.378 -9.186 1.00 94.19 86 SER A O 1
ATOM 678 N N . TYR A 1 87 ? -6.506 2.705 -7.629 1.00 91.38 87 TYR A N 1
ATOM 679 C CA . TYR A 1 87 ? -5.332 3.265 -8.295 1.00 91.38 87 TYR A CA 1
ATOM 680 C C . TYR A 1 87 ? -4.712 2.340 -9.340 1.00 91.38 87 TYR A C 1
ATOM 682 O O . TYR A 1 87 ? -3.862 2.793 -10.110 1.00 91.38 87 TYR A O 1
ATOM 690 N N . LEU A 1 88 ? -5.105 1.065 -9.378 1.00 87.62 88 LEU A N 1
ATOM 691 C CA . LEU A 1 88 ? -4.626 0.149 -10.403 1.00 87.62 88 LEU A CA 1
ATOM 692 C C . LEU A 1 88 ? -5.282 0.484 -11.753 1.00 87.62 88 LEU A C 1
ATOM 694 O O . LEU A 1 88 ? -6.514 0.582 -11.796 1.00 87.62 88 LEU A O 1
ATOM 698 N N . PRO A 1 89 ? -4.485 0.634 -12.828 1.00 76.69 89 PRO A N 1
ATOM 699 C CA . PRO A 1 89 ? -4.974 0.983 -14.163 1.00 76.69 89 PRO A CA 1
ATOM 700 C C . PRO A 1 89 ? -5.947 -0.056 -14.710 1.00 76.69 89 PRO A C 1
ATOM 702 O O . PRO A 1 89 ? -5.750 -1.247 -14.397 1.00 76.69 89 PRO A O 1
#

Organism: NCBI:txid2614688

Sequence (89 aa):
MPLVGHSELAHARPLLNAAHSDERLRELFPYAGHGALRLYRDVRDTSLGELRLVPLPGRRFRVEVTWNGSAAEADSLQEAVRTARSYLP

Mean predicted aligned error: 5.78 Å

Secondary structure (DSSP, 8-state):
------HHHHHHHHHHHHHHTSHHHHTSEEEEETTEEEEES-TT-GGG-EEEEEEETTTEEEEEETTT--EEEESSHHHHHHHHHHT--

pLDDT: mean 85.39, std 13.82, range [38.62, 96.5]